Protein AF-A0A2N2ZXA2-F1 (afdb_monomer_lite)

Secondary structure (DSSP, 8-state):
-HHHHHHHHHHHHHHHHHHHHHH-HHHHHHHS---EEEEETTEE-HHHHTTSS--HHHHHHHHHHTT--BGGGEEEEEE-TTS-EEEEEPPTTTPPPB-B-STTTTTT-BSSB-S-EEEEETTT--EEEE-SBS----TTT----EEEPB-PPPP-

pLDDT: mean 89.57, std 10.7, range [56.97, 98.44]

Structure (mmCIF, N/CA/C/O backbone):
data_AF-A0A2N2ZXA2-F1
#
_entry.id   AF-A0A2N2ZXA2-F1
#
loop_
_atom_site.group_PDB
_atom_site.id
_atom_site.type_symbol
_atom_site.label_atom_id
_atom_site.label_alt_id
_atom_site.label_comp_id
_atom_site.label_asym_id
_atom_site.label_entity_id
_atom_site.label_seq_id
_atom_site.pdbx_PDB_ins_code
_atom_site.Cartn_x
_atom_site.Cartn_y
_atom_site.Cartn_z
_atom_site.occupancy
_atom_site.B_iso_or_equiv
_atom_site.auth_seq_id
_atom_site.auth_comp_id
_atom_site.auth_asym_id
_atom_site.auth_atom_id
_atom_site.pdbx_PDB_model_num
ATOM 1 N N . MET A 1 1 ? 28.702 17.466 -46.383 1.00 72.44 1 MET A N 1
ATOM 2 C CA . MET A 1 1 ? 29.743 17.110 -45.390 1.00 72.44 1 MET A CA 1
ATOM 3 C C . MET A 1 1 ? 29.195 16.942 -43.969 1.00 72.44 1 MET A C 1
ATOM 5 O O . MET A 1 1 ? 29.383 15.860 -43.431 1.00 72.44 1 MET A O 1
ATOM 9 N N . PRO A 1 2 ? 28.481 17.915 -43.362 1.00 82.56 2 PRO A N 1
ATOM 10 C CA . PRO A 1 2 ? 28.087 17.834 -41.945 1.00 82.56 2 PRO A CA 1
ATOM 11 C C . PRO A 1 2 ? 27.146 16.664 -41.624 1.00 82.56 2 PRO A C 1
ATOM 13 O O . PRO A 1 2 ? 27.342 15.967 -40.638 1.00 82.56 2 PRO A O 1
ATOM 16 N N . ALA A 1 3 ? 26.180 16.384 -42.507 1.00 87.69 3 ALA A N 1
ATOM 17 C CA . ALA A 1 3 ? 25.227 15.287 -42.330 1.00 87.69 3 ALA A CA 1
ATOM 18 C C . ALA A 1 3 ? 25.895 13.900 -42.279 1.00 87.69 3 ALA A C 1
ATOM 20 O O . ALA A 1 3 ? 25.473 13.042 -41.514 1.00 87.69 3 ALA A O 1
ATOM 21 N N . LEU A 1 4 ? 26.971 13.694 -43.047 1.00 92.19 4 LEU A N 1
ATOM 22 C CA . LEU A 1 4 ? 27.713 12.431 -43.047 1.00 92.19 4 LEU A CA 1
ATOM 23 C C . LEU A 1 4 ? 28.488 12.242 -41.740 1.00 92.19 4 LEU A C 1
ATOM 25 O O . LEU A 1 4 ? 28.554 11.130 -41.230 1.00 92.19 4 LEU A O 1
ATOM 29 N N . ILE A 1 5 ? 29.039 13.319 -41.175 1.00 93.44 5 ILE A N 1
ATOM 30 C CA . ILE A 1 5 ? 29.742 13.277 -39.885 1.00 93.44 5 ILE A CA 1
ATOM 31 C C . ILE A 1 5 ? 28.755 12.917 -38.773 1.00 93.44 5 ILE A C 1
ATOM 33 O O . ILE A 1 5 ? 29.001 11.982 -38.018 1.00 93.44 5 ILE A O 1
ATOM 37 N N . VAL A 1 6 ? 27.605 13.597 -38.724 1.00 93.94 6 VAL A N 1
ATOM 38 C CA . VAL A 1 6 ? 26.543 13.316 -37.745 1.00 93.94 6 VAL A CA 1
ATOM 39 C C . VAL A 1 6 ? 26.049 11.873 -37.872 1.00 93.94 6 VAL A C 1
ATOM 41 O O . VAL A 1 6 ? 25.948 11.176 -36.867 1.00 93.94 6 VAL A O 1
ATOM 44 N N . PHE A 1 7 ? 25.817 11.394 -39.098 1.00 95.19 7 PHE A N 1
ATOM 45 C CA . PHE A 1 7 ? 25.380 10.020 -39.340 1.00 95.19 7 PHE A CA 1
ATOM 46 C C . PHE A 1 7 ? 26.390 8.987 -38.824 1.00 95.19 7 PHE A C 1
ATOM 48 O O . PHE A 1 7 ? 26.005 8.060 -38.119 1.00 95.19 7 PHE A O 1
ATOM 55 N N . ASN A 1 8 ? 27.682 9.166 -39.118 1.00 94.69 8 ASN A N 1
ATOM 56 C CA . ASN A 1 8 ? 28.725 8.252 -38.648 1.00 94.69 8 ASN A CA 1
ATOM 57 C C . ASN A 1 8 ? 28.886 8.290 -37.123 1.00 94.69 8 ASN A C 1
ATOM 59 O O . ASN A 1 8 ? 29.100 7.244 -36.516 1.00 94.69 8 ASN A O 1
ATOM 63 N N . ILE A 1 9 ? 28.744 9.463 -36.496 1.00 95.25 9 ILE A N 1
ATOM 64 C CA . ILE A 1 9 ? 28.777 9.584 -35.034 1.00 95.25 9 ILE A CA 1
ATOM 65 C C . ILE A 1 9 ? 27.602 8.825 -34.419 1.00 95.25 9 ILE A C 1
ATOM 67 O O . ILE A 1 9 ? 27.825 8.009 -33.532 1.00 95.25 9 ILE A O 1
ATOM 71 N N . ILE A 1 10 ? 26.375 9.041 -34.903 1.00 95.75 10 ILE A N 1
ATOM 72 C CA . ILE A 1 10 ? 25.183 8.358 -34.377 1.00 95.75 10 ILE A CA 1
ATOM 73 C C . ILE A 1 10 ? 25.285 6.845 -34.601 1.00 95.75 10 ILE A C 1
ATOM 75 O O . ILE A 1 10 ? 25.072 6.079 -33.664 1.00 95.75 10 ILE A O 1
ATOM 79 N N . ALA A 1 11 ? 25.660 6.405 -35.806 1.00 94.31 11 ALA A N 1
ATOM 80 C CA . ALA A 1 11 ? 25.814 4.987 -36.126 1.00 94.31 11 ALA A CA 1
ATOM 81 C C . ALA A 1 11 ? 26.921 4.325 -35.289 1.00 94.31 11 ALA A C 1
ATOM 83 O O . ALA A 1 11 ? 26.745 3.208 -34.797 1.00 94.31 11 ALA A O 1
ATOM 84 N N . GLY A 1 12 ? 28.040 5.025 -35.082 1.00 95.56 12 GLY A N 1
ATOM 85 C CA . GLY A 1 12 ? 29.130 4.579 -34.220 1.00 95.56 12 GLY A CA 1
ATOM 86 C C . GLY A 1 12 ? 28.706 4.475 -32.757 1.00 95.56 12 GLY A C 1
ATOM 87 O O . GLY A 1 12 ? 28.968 3.455 -32.123 1.00 95.56 12 GLY A O 1
ATOM 88 N N . LEU A 1 13 ? 27.994 5.482 -32.237 1.00 92.31 13 LEU A N 1
ATOM 89 C CA . LEU A 1 13 ? 27.471 5.474 -30.868 1.00 92.31 13 LEU A CA 1
ATOM 90 C C . LEU A 1 13 ? 26.473 4.331 -30.665 1.00 92.31 13 LEU A C 1
ATOM 92 O O . LEU A 1 13 ? 26.571 3.603 -29.684 1.00 92.31 13 LEU A O 1
ATOM 96 N N . PHE A 1 14 ? 25.549 4.145 -31.609 1.00 91.50 14 PHE A N 1
ATOM 97 C CA . PHE A 1 14 ? 24.556 3.077 -31.558 1.00 91.50 14 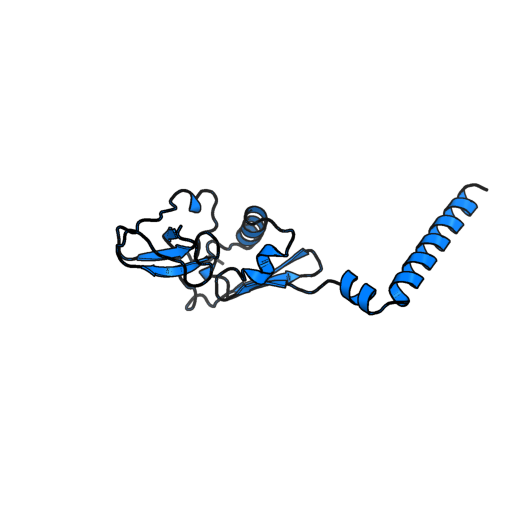PHE A CA 1
ATOM 98 C C . PHE A 1 14 ? 25.228 1.701 -31.562 1.00 91.50 14 PHE A C 1
ATOM 100 O O . PHE A 1 14 ? 24.972 0.894 -30.676 1.00 91.50 14 PHE A O 1
ATOM 107 N N . THR A 1 15 ? 26.170 1.471 -32.482 1.00 90.25 15 THR A N 1
ATOM 108 C CA . THR A 1 15 ? 26.923 0.208 -32.562 1.00 90.25 15 THR A CA 1
ATOM 109 C C . THR A 1 15 ? 27.726 -0.052 -31.287 1.00 90.25 15 THR A C 1
ATOM 111 O O . THR A 1 15 ? 27.765 -1.183 -30.803 1.00 90.25 15 THR A O 1
ATOM 114 N N . LEU A 1 16 ? 28.337 0.988 -30.711 1.00 88.75 16 LEU A N 1
ATOM 115 C CA . LEU A 1 16 ? 29.074 0.893 -29.453 1.00 88.75 16 LEU A CA 1
ATOM 116 C C . LEU A 1 16 ? 28.150 0.526 -28.284 1.00 88.75 16 LEU A C 1
ATOM 118 O O . LEU A 1 16 ? 28.481 -0.374 -27.516 1.00 88.75 16 LEU A O 1
ATOM 122 N N . ILE A 1 17 ? 26.988 1.175 -28.173 1.00 85.75 17 ILE A N 1
ATOM 123 C CA . ILE A 1 17 ? 25.985 0.878 -27.142 1.00 85.75 17 ILE A CA 1
ATOM 124 C C . ILE A 1 17 ? 25.487 -0.565 -27.292 1.00 85.75 17 ILE A C 1
ATOM 126 O O . ILE A 1 17 ? 25.520 -1.320 -26.322 1.00 85.75 17 ILE A O 1
ATOM 130 N N . THR A 1 18 ? 25.108 -0.989 -28.502 1.00 82.00 18 THR A N 1
ATOM 131 C CA . THR A 1 18 ? 24.652 -2.363 -28.769 1.00 82.00 18 THR A CA 1
ATOM 132 C C . THR A 1 18 ? 25.733 -3.398 -28.455 1.00 82.00 18 THR A C 1
ATOM 134 O O . THR A 1 18 ? 25.435 -4.441 -27.877 1.00 82.00 18 THR A O 1
ATOM 137 N N . TYR A 1 19 ? 26.995 -3.112 -28.785 1.00 84.94 19 TYR A N 1
ATOM 138 C CA . TYR A 1 19 ? 28.115 -3.992 -28.457 1.00 84.94 19 TYR A CA 1
ATOM 139 C C . TYR A 1 19 ? 28.345 -4.101 -26.944 1.00 84.94 19 TYR A C 1
ATOM 141 O O . TYR A 1 19 ? 28.582 -5.199 -26.447 1.00 84.94 19 TYR A O 1
ATOM 149 N N . ILE A 1 20 ? 28.254 -2.991 -26.203 1.00 79.81 20 ILE A N 1
ATOM 150 C CA . ILE A 1 20 ? 28.390 -2.992 -24.738 1.00 79.81 20 ILE A CA 1
ATOM 151 C C . ILE A 1 20 ? 27.253 -3.795 -24.094 1.00 79.81 20 ILE A C 1
ATOM 153 O O . ILE A 1 20 ? 27.534 -4.641 -23.246 1.00 79.81 20 ILE A O 1
ATOM 157 N N . ILE A 1 21 ? 26.006 -3.593 -24.537 1.00 75.44 21 ILE A N 1
ATOM 158 C CA . ILE A 1 21 ? 24.837 -4.339 -24.043 1.00 75.44 21 ILE A CA 1
ATOM 159 C C . ILE A 1 21 ? 24.998 -5.841 -24.320 1.00 75.44 21 ILE A C 1
ATOM 161 O O . ILE A 1 21 ? 24.842 -6.653 -23.415 1.00 75.44 21 ILE A O 1
ATOM 165 N N . GLY A 1 22 ? 25.390 -6.222 -25.541 1.00 70.38 22 GLY A N 1
ATOM 166 C CA . GLY A 1 22 ? 25.543 -7.630 -25.927 1.00 70.38 22 GLY A CA 1
ATOM 167 C C . GLY A 1 22 ? 26.767 -8.341 -25.334 1.00 70.38 22 GLY A C 1
ATOM 168 O O . GLY A 1 22 ? 26.843 -9.571 -25.380 1.00 70.38 22 GLY A O 1
ATOM 169 N N . LYS A 1 23 ? 27.743 -7.602 -24.791 1.00 76.06 23 LYS A N 1
ATOM 170 C CA . LYS A 1 23 ? 28.971 -8.173 -24.218 1.00 76.06 23 LYS A CA 1
ATOM 171 C C . LYS A 1 23 ? 28.763 -8.729 -22.809 1.00 76.06 23 LYS A C 1
ATOM 173 O O . LYS A 1 23 ? 29.475 -9.659 -22.429 1.00 76.06 23 LYS A O 1
ATOM 178 N N . ASP A 1 24 ? 27.814 -8.190 -22.046 1.00 68.94 24 ASP A N 1
ATOM 179 C CA . ASP A 1 24 ? 27.573 -8.611 -20.667 1.00 68.94 24 ASP A CA 1
ATOM 180 C C . ASP A 1 24 ? 26.089 -8.905 -20.415 1.00 68.94 24 ASP A C 1
ATOM 182 O O . ASP A 1 24 ? 25.274 -8.011 -20.198 1.00 68.94 24 ASP A O 1
ATOM 186 N N . LYS A 1 25 ? 25.748 -10.198 -20.368 1.00 62.84 25 LYS A N 1
ATOM 187 C CA . LYS A 1 25 ? 24.393 -10.676 -20.048 1.00 62.84 25 LYS A CA 1
ATOM 188 C C . LYS A 1 25 ? 23.923 -10.264 -18.648 1.00 62.84 25 LYS A C 1
ATOM 190 O O . LYS A 1 25 ? 22.724 -10.292 -18.378 1.00 62.84 25 LYS A O 1
ATOM 195 N N . ASN A 1 26 ? 24.832 -9.917 -17.733 1.00 60.81 26 ASN A N 1
ATOM 196 C CA . ASN A 1 26 ? 24.445 -9.362 -16.436 1.00 60.81 26 ASN A CA 1
ATOM 197 C C . ASN A 1 26 ? 24.079 -7.879 -16.548 1.00 60.81 26 ASN A C 1
ATOM 199 O O . ASN A 1 26 ? 23.199 -7.435 -15.817 1.00 60.81 26 ASN A O 1
ATOM 203 N N . PHE A 1 27 ? 24.699 -7.136 -17.470 1.00 60.28 27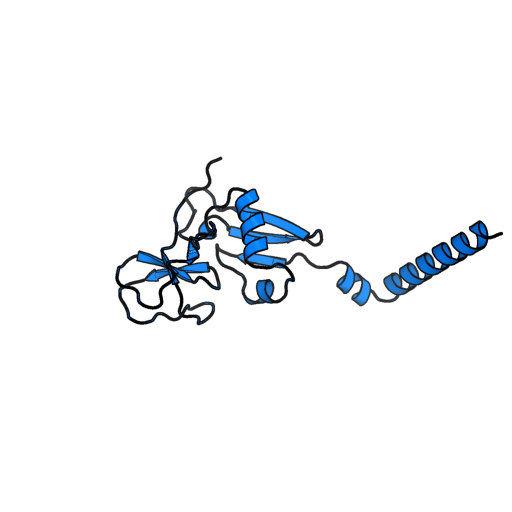 PHE A N 1
ATOM 204 C CA . PHE A 1 27 ? 24.327 -5.752 -17.766 1.00 60.28 27 PHE A CA 1
ATOM 205 C C . PHE A 1 27 ? 22.986 -5.691 -18.504 1.00 60.28 27 PHE A C 1
ATOM 207 O O . PHE A 1 27 ? 22.129 -4.900 -18.130 1.00 60.28 27 PHE A O 1
ATOM 214 N N . GLU A 1 28 ? 22.754 -6.597 -19.455 1.00 58.69 28 GLU A N 1
ATOM 215 C CA . GLU A 1 28 ? 21.450 -6.800 -20.105 1.00 58.69 28 GLU A CA 1
ATOM 216 C C . GLU A 1 28 ? 20.344 -7.062 -19.067 1.00 58.69 28 GLU A C 1
ATOM 218 O O . GLU A 1 28 ? 19.363 -6.329 -19.011 1.00 58.69 28 GLU A O 1
AT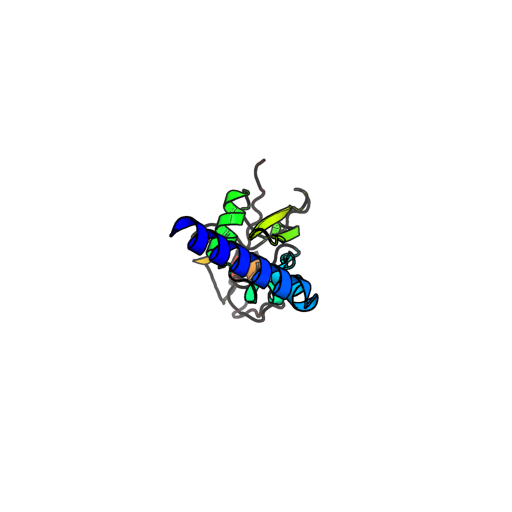OM 223 N N . ARG A 1 29 ? 20.556 -8.001 -18.134 1.00 59.19 29 ARG A N 1
ATOM 224 C CA . ARG A 1 29 ? 19.601 -8.298 -17.046 1.00 59.19 29 ARG A CA 1
ATOM 225 C C . ARG A 1 29 ? 19.431 -7.182 -16.015 1.00 59.19 29 ARG A C 1
ATOM 227 O O . ARG A 1 29 ? 18.396 -7.125 -15.358 1.00 59.19 29 ARG A O 1
ATOM 234 N N . LEU A 1 30 ? 20.454 -6.353 -15.810 1.00 59.97 30 LEU A N 1
ATOM 235 C CA . LEU A 1 30 ? 20.371 -5.169 -14.955 1.00 59.97 30 LEU A CA 1
ATOM 236 C C . LEU A 1 30 ? 19.562 -4.060 -15.647 1.00 59.97 30 LEU A C 1
ATOM 238 O O . LEU A 1 30 ? 18.809 -3.360 -14.978 1.00 59.97 30 LEU A O 1
ATOM 242 N N . MET A 1 31 ? 19.697 -3.924 -16.971 1.00 56.97 31 MET A N 1
ATOM 243 C CA . MET A 1 31 ? 18.992 -2.927 -17.782 1.00 56.97 31 MET A CA 1
ATOM 244 C C . MET A 1 31 ? 17.550 -3.313 -18.120 1.00 56.97 31 MET A C 1
ATOM 246 O O . MET A 1 31 ? 16.711 -2.425 -18.233 1.00 56.97 31 MET A O 1
ATOM 250 N N . GLU A 1 32 ? 17.247 -4.603 -18.275 1.00 63.28 32 GLU A N 1
ATOM 251 C CA . GLU A 1 32 ? 15.891 -5.082 -18.575 1.00 63.28 32 GLU A CA 1
ATOM 252 C C . GLU A 1 32 ? 14.907 -4.840 -17.424 1.00 63.28 32 GLU A C 1
ATOM 254 O O . GLU A 1 32 ? 13.704 -4.857 -17.650 1.00 63.28 32 GLU A O 1
ATOM 259 N N . GLY A 1 33 ? 15.390 -4.578 -16.205 1.00 64.12 33 GLY A N 1
ATOM 260 C CA . GLY A 1 33 ? 14.536 -4.448 -15.028 1.00 64.12 33 GLY A CA 1
ATOM 261 C C . GLY A 1 33 ? 13.825 -5.762 -14.684 1.00 64.12 33 GLY A C 1
ATOM 262 O O . GLY A 1 33 ? 13.864 -6.755 -15.411 1.00 64.12 33 GLY A O 1
ATOM 263 N N . LYS A 1 34 ? 13.178 -5.811 -13.523 1.00 78.56 34 LYS A N 1
ATOM 264 C CA . LYS A 1 34 ? 12.288 -6.919 -13.157 1.00 78.56 34 LYS A CA 1
ATOM 265 C C . LYS A 1 34 ? 11.006 -6.335 -12.592 1.00 78.56 34 LYS A C 1
ATOM 267 O O . LYS A 1 34 ? 11.091 -5.307 -11.931 1.00 78.56 34 LYS A O 1
ATOM 272 N N . PRO A 1 35 ? 9.848 -6.972 -12.818 1.00 84.62 35 PRO A N 1
ATOM 273 C CA . PRO A 1 35 ? 8.630 -6.560 -12.147 1.00 84.62 35 PRO A CA 1
ATOM 274 C C . PRO A 1 35 ? 8.800 -6.693 -10.632 1.00 84.62 35 PRO A C 1
ATOM 276 O O . PRO A 1 35 ? 9.324 -7.703 -10.144 1.00 84.62 35 PRO A O 1
ATOM 279 N N . VAL A 1 36 ? 8.354 -5.681 -9.895 1.00 87.25 36 VAL A N 1
ATOM 280 C CA . VAL A 1 36 ? 8.521 -5.595 -8.441 1.00 87.25 36 VAL A CA 1
ATOM 281 C C . VAL A 1 36 ? 7.161 -5.554 -7.768 1.00 87.25 36 VAL A C 1
ATOM 283 O O . VAL A 1 36 ? 6.295 -4.751 -8.106 1.00 87.25 36 VAL A O 1
ATOM 286 N N . ARG A 1 37 ? 6.951 -6.444 -6.797 1.00 90.62 37 ARG A N 1
ATOM 287 C CA . ARG A 1 37 ? 5.686 -6.541 -6.069 1.00 90.62 37 ARG A CA 1
ATOM 288 C C . ARG A 1 37 ? 5.663 -5.531 -4.927 1.00 90.62 37 ARG A C 1
ATOM 290 O O . ARG A 1 37 ? 6.283 -5.752 -3.895 1.00 90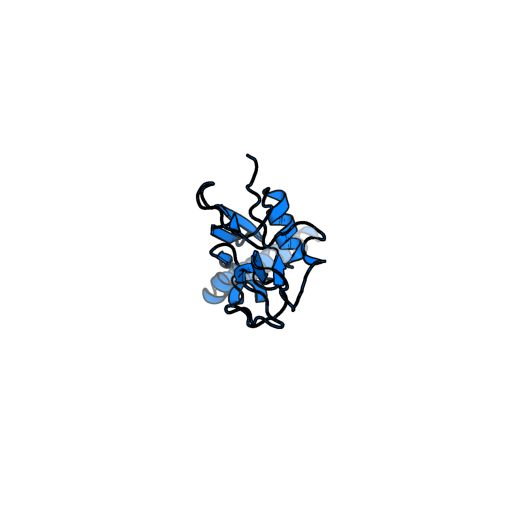.62 37 ARG A O 1
ATOM 297 N N . LEU A 1 38 ? 4.894 -4.459 -5.081 1.00 92.25 38 LEU A N 1
ATOM 298 C CA . LEU A 1 38 ? 4.774 -3.410 -4.067 1.00 92.25 38 LEU A CA 1
ATOM 299 C C . LEU A 1 38 ? 3.732 -3.713 -2.997 1.00 92.25 38 LEU A C 1
ATOM 301 O O . LEU A 1 38 ? 3.936 -3.371 -1.834 1.00 92.25 38 LEU A O 1
ATOM 305 N N . VAL A 1 39 ? 2.630 -4.369 -3.362 1.00 94.88 39 VAL A N 1
ATOM 306 C CA . VAL A 1 39 ? 1.575 -4.763 -2.417 1.00 94.88 39 VAL A CA 1
ATOM 307 C C . VAL A 1 39 ? 1.397 -6.266 -2.470 1.00 94.88 39 VAL A C 1
ATOM 309 O O . VAL A 1 39 ? 1.350 -6.864 -3.544 1.00 94.88 39 VAL A O 1
ATOM 312 N N . LYS A 1 40 ? 1.279 -6.872 -1.290 1.00 95.12 40 LYS A N 1
ATOM 313 C CA . LYS A 1 40 ? 0.951 -8.282 -1.117 1.00 95.12 40 LYS A CA 1
ATOM 314 C C . LYS A 1 40 ? 0.020 -8.453 0.073 1.00 95.12 40 LYS A C 1
ATOM 316 O O . LYS A 1 40 ? 0.350 -8.064 1.198 1.00 95.12 40 LYS A O 1
ATOM 321 N N . ASN A 1 41 ? -1.114 -9.100 -0.164 1.00 95.44 41 ASN A N 1
ATOM 322 C CA . ASN A 1 41 ? -2.159 -9.330 0.826 1.00 95.44 41 ASN A CA 1
ATOM 323 C C . ASN A 1 41 ? -2.662 -8.029 1.478 1.00 95.44 41 ASN A C 1
ATOM 325 O O . ASN A 1 41 ? -2.793 -7.960 2.700 1.00 95.44 41 ASN A O 1
ATOM 329 N N . GLY A 1 42 ? -2.899 -6.998 0.666 1.00 95.12 42 GLY A N 1
ATOM 330 C CA . GLY A 1 42 ? -3.422 -5.703 1.104 1.00 95.12 42 GLY A CA 1
ATOM 331 C C . GLY A 1 42 ? -2.492 -4.871 1.988 1.00 95.12 42 GLY A C 1
ATOM 332 O O . GLY A 1 42 ? -2.946 -3.974 2.692 1.00 95.12 42 GLY A O 1
ATOM 333 N N . ALA A 1 43 ? -1.194 -5.169 1.970 1.00 95.56 43 ALA A N 1
ATOM 334 C CA . ALA A 1 43 ? -0.166 -4.439 2.698 1.00 95.56 43 ALA A CA 1
ATOM 335 C C . ALA A 1 43 ? 1.092 -4.298 1.832 1.00 95.56 43 ALA A C 1
ATOM 337 O O . ALA A 1 43 ? 1.367 -5.152 0.986 1.00 95.56 43 ALA A O 1
ATOM 338 N N . PHE A 1 44 ? 1.875 -3.252 2.070 1.00 94.12 44 PHE A N 1
ATOM 339 C CA . PHE A 1 44 ? 3.129 -3.025 1.366 1.00 94.12 44 PHE A CA 1
ATOM 340 C C . PHE A 1 44 ? 4.142 -4.151 1.618 1.00 94.12 44 PHE A C 1
ATOM 342 O O . PHE A 1 44 ? 4.290 -4.649 2.743 1.00 94.12 44 PHE A O 1
ATOM 349 N N . SER A 1 45 ? 4.861 -4.534 0.564 1.00 88.88 45 SER A N 1
ATOM 350 C CA . SER A 1 45 ? 6.074 -5.345 0.650 1.00 88.88 45 SER A CA 1
ATOM 351 C C . SER A 1 45 ? 7.233 -4.414 0.999 1.00 88.88 45 SER A C 1
ATOM 353 O O . SER A 1 45 ? 7.801 -3.763 0.131 1.00 88.88 45 SER A O 1
ATOM 355 N N . ILE A 1 46 ? 7.538 -4.284 2.294 1.00 78.69 46 ILE A N 1
ATOM 356 C CA . ILE A 1 46 ? 8.466 -3.266 2.831 1.00 78.69 46 ILE A CA 1
ATOM 357 C C . ILE A 1 46 ? 9.842 -3.325 2.149 1.00 78.69 46 ILE A C 1
ATOM 359 O O . ILE A 1 46 ? 10.422 -2.289 1.846 1.00 78.69 46 ILE A O 1
ATOM 363 N N . GLU A 1 47 ? 10.347 -4.534 1.899 1.00 74.62 47 GLU A N 1
ATOM 364 C CA . GLU A 1 47 ? 11.665 -4.765 1.295 1.00 74.62 47 GLU A CA 1
ATOM 365 C C . GLU A 1 47 ? 11.751 -4.307 -0.162 1.00 74.62 47 GLU A C 1
ATOM 367 O O . GLU A 1 47 ? 12.838 -3.971 -0.634 1.00 74.62 47 GLU A O 1
ATOM 372 N N . ASP A 1 48 ? 10.622 -4.329 -0.863 1.00 72.38 48 ASP A N 1
ATOM 373 C CA . ASP A 1 48 ? 10.520 -4.003 -2.280 1.00 72.38 48 ASP A CA 1
ATOM 374 C C . ASP A 1 48 ? 10.161 -2.524 -2.454 1.00 72.38 48 ASP A C 1
ATOM 376 O O . ASP A 1 48 ? 10.805 -1.813 -3.217 1.00 72.38 48 ASP A O 1
ATOM 380 N N . PHE A 1 49 ? 9.224 -2.019 -1.647 1.00 73.12 49 PHE A N 1
ATOM 381 C CA . PHE A 1 49 ? 8.769 -0.630 -1.703 1.00 73.12 49 PHE A CA 1
ATOM 382 C C . PHE A 1 49 ? 9.887 0.375 -1.409 1.00 73.12 49 PHE A C 1
ATOM 384 O O . PHE A 1 49 ? 9.965 1.409 -2.058 1.00 73.12 49 PHE A O 1
ATOM 391 N N . SER A 1 50 ? 10.805 0.069 -0.484 1.00 67.06 50 SER A N 1
ATOM 392 C CA . SER A 1 50 ? 11.927 0.971 -0.182 1.00 67.06 50 SER A CA 1
ATOM 393 C C . SER A 1 50 ? 12.999 1.038 -1.277 1.00 67.06 50 SER A C 1
ATOM 395 O O . SER A 1 50 ? 13.880 1.892 -1.202 1.00 67.06 50 SER A O 1
ATOM 397 N N . LYS A 1 51 ? 13.003 0.084 -2.216 1.00 62.50 51 LYS A N 1
ATOM 398 C CA . LYS A 1 51 ? 14.004 -0.002 -3.292 1.00 62.50 51 LYS A CA 1
ATOM 399 C C . LYS A 1 51 ? 13.543 0.688 -4.570 1.00 62.50 51 LYS A C 1
ATOM 401 O O . LYS A 1 51 ? 14.387 1.027 -5.395 1.00 62.50 51 LYS A O 1
ATOM 406 N N . GLU A 1 52 ? 12.240 0.896 -4.714 1.00 69.19 52 GLU A N 1
ATOM 407 C CA . GLU A 1 52 ? 11.665 1.559 -5.873 1.00 69.19 52 GLU A CA 1
ATOM 408 C C . GLU A 1 52 ? 11.736 3.082 -5.750 1.00 69.19 52 GLU A C 1
ATOM 410 O O . GLU A 1 52 ? 11.714 3.653 -4.661 1.00 69.19 52 GLU A O 1
ATOM 415 N N . ALA A 1 53 ? 11.818 3.752 -6.900 1.00 63.47 53 ALA A N 1
ATOM 416 C CA . ALA A 1 53 ? 11.881 5.210 -6.975 1.00 63.47 53 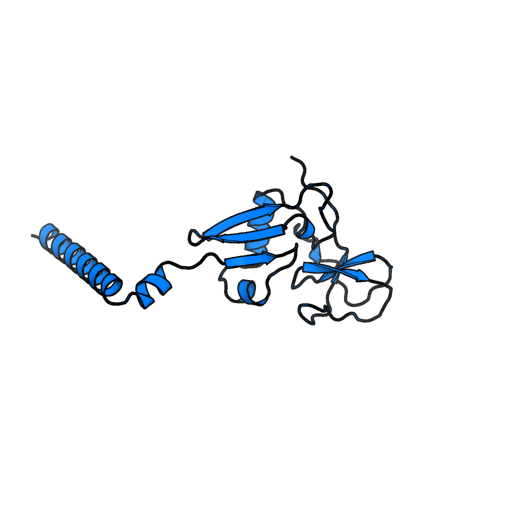ALA A CA 1
ATOM 417 C C . ALA A 1 53 ? 10.507 5.894 -6.824 1.00 63.47 53 ALA A C 1
ATOM 419 O O . ALA A 1 53 ? 10.450 7.122 -6.787 1.00 63.47 53 ALA A O 1
ATOM 420 N N . ILE A 1 54 ? 9.414 5.122 -6.759 1.00 77.12 54 ILE A N 1
ATOM 421 C CA . ILE A 1 54 ? 8.049 5.645 -6.655 1.00 77.12 54 ILE A CA 1
ATOM 422 C C . ILE A 1 54 ? 7.733 6.069 -5.217 1.00 77.12 54 ILE A C 1
ATOM 424 O O . ILE A 1 54 ? 7.916 5.309 -4.265 1.00 77.12 54 ILE A O 1
ATOM 428 N N . GLY A 1 55 ? 7.248 7.299 -5.053 1.00 84.31 55 GLY A N 1
ATOM 429 C CA . GLY A 1 55 ? 6.801 7.795 -3.751 1.00 84.31 55 GLY A CA 1
ATOM 430 C C . GLY A 1 55 ? 5.471 7.168 -3.317 1.00 84.31 55 GLY A C 1
ATOM 431 O O . GLY A 1 55 ? 4.662 6.766 -4.148 1.00 84.31 55 GLY A O 1
ATOM 432 N N . GLU A 1 56 ? 5.198 7.136 -2.010 1.00 86.75 56 GLU A N 1
ATOM 433 C CA . GLU A 1 56 ? 3.912 6.662 -1.466 1.00 86.75 56 GLU A CA 1
ATOM 434 C C . GLU A 1 56 ? 2.714 7.437 -2.033 1.00 86.75 56 GLU A C 1
ATOM 436 O O . GLU A 1 56 ? 1.734 6.829 -2.463 1.00 86.75 56 GLU A O 1
ATOM 441 N N . ASP A 1 57 ? 2.816 8.764 -2.119 1.00 88.50 57 ASP A N 1
ATOM 442 C CA . ASP A 1 57 ? 1.748 9.616 -2.653 1.00 88.50 57 ASP A CA 1
ATOM 443 C C . ASP A 1 57 ? 1.465 9.359 -4.138 1.00 88.50 57 ASP A C 1
ATOM 445 O O . ASP A 1 57 ? 0.304 9.372 -4.561 1.00 88.50 57 ASP A O 1
ATOM 449 N N . GLU A 1 58 ? 2.520 9.109 -4.919 1.00 90.81 58 GLU A N 1
ATOM 450 C CA . GLU A 1 58 ? 2.442 8.772 -6.342 1.00 90.81 58 GLU A CA 1
ATOM 451 C C . GLU A 1 58 ? 1.823 7.386 -6.525 1.00 90.81 58 GLU A C 1
ATOM 453 O O . GLU A 1 58 ? 0.858 7.227 -7.271 1.00 90.81 58 GLU A O 1
ATOM 458 N N . PHE A 1 59 ? 2.279 6.403 -5.747 1.00 92.12 59 PHE A N 1
ATOM 459 C CA . PHE A 1 59 ? 1.695 5.068 -5.747 1.00 92.12 59 PHE A CA 1
ATOM 460 C C . PHE A 1 59 ? 0.208 5.098 -5.364 1.00 92.12 59 PHE A C 1
ATOM 462 O O . PHE A 1 59 ? -0.625 4.500 -6.046 1.00 92.12 59 PHE A O 1
ATOM 469 N N . PHE A 1 60 ? -0.171 5.837 -4.318 1.00 94.56 60 PHE A N 1
ATOM 470 C CA . PHE A 1 60 ? -1.579 6.006 -3.962 1.00 94.56 60 PHE A CA 1
ATOM 471 C C . PHE A 1 60 ? -2.375 6.752 -5.033 1.00 94.56 60 PHE A C 1
ATOM 473 O O . PHE A 1 60 ? -3.556 6.453 -5.208 1.00 94.56 60 PHE A O 1
ATOM 480 N N . ALA A 1 61 ? -1.776 7.700 -5.755 1.00 94.50 61 ALA A N 1
ATOM 481 C CA . ALA A 1 61 ? -2.440 8.354 -6.879 1.00 94.50 61 ALA A CA 1
ATOM 482 C C . ALA A 1 61 ? -2.784 7.350 -7.980 1.00 94.50 61 ALA A C 1
ATOM 484 O O . ALA A 1 61 ? -3.945 7.299 -8.391 1.00 94.50 61 ALA A O 1
ATOM 485 N N . GLU A 1 62 ? -1.836 6.499 -8.364 1.00 94.06 62 GLU A N 1
ATOM 486 C CA . GLU A 1 62 ? -2.068 5.439 -9.347 1.00 94.06 62 GLU A CA 1
ATOM 487 C C . GLU A 1 62 ? -3.161 4.465 -8.891 1.00 94.06 62 GLU A C 1
ATOM 489 O O . GLU A 1 62 ? -4.097 4.174 -9.638 1.00 94.06 62 GLU A O 1
ATOM 494 N N . LEU A 1 63 ? -3.133 4.028 -7.628 1.00 94.88 63 LEU A N 1
ATOM 495 C CA . LEU A 1 63 ? -4.191 3.177 -7.076 1.00 94.88 63 LEU A CA 1
ATOM 496 C C . LEU A 1 63 ? -5.574 3.851 -7.137 1.00 94.88 63 LEU A C 1
ATOM 498 O O . LEU A 1 63 ? -6.559 3.220 -7.533 1.00 94.88 63 LEU A O 1
ATOM 502 N N . ARG A 1 64 ? -5.663 5.139 -6.781 1.00 94.88 64 ARG A N 1
ATOM 503 C CA . ARG A 1 64 ? -6.918 5.907 -6.854 1.00 94.88 64 ARG A CA 1
ATOM 504 C C . ARG A 1 64 ? -7.421 6.042 -8.291 1.00 94.88 64 ARG A C 1
ATOM 506 O O . ARG A 1 64 ? -8.625 5.916 -8.509 1.00 94.88 64 ARG A O 1
ATOM 513 N N . MET A 1 65 ? -6.529 6.236 -9.264 1.00 94.19 65 MET A N 1
ATOM 514 C CA . MET A 1 65 ? -6.883 6.260 -10.692 1.00 94.19 65 MET A CA 1
ATOM 515 C C . MET A 1 65 ? -7.484 4.928 -11.164 1.00 94.19 65 MET A C 1
ATOM 517 O O . MET A 1 65 ? -8.322 4.919 -12.063 1.00 94.19 65 MET A O 1
ATOM 521 N N . GLN A 1 66 ? -7.128 3.817 -10.514 1.00 93.44 66 GLN A N 1
ATOM 522 C CA . GLN A 1 66 ? -7.705 2.488 -10.750 1.00 93.44 66 GLN A CA 1
ATOM 523 C C . GLN A 1 66 ? -8.968 2.199 -9.907 1.00 93.44 66 GLN A C 1
ATOM 525 O O . GLN A 1 66 ? -9.482 1.077 -9.897 1.00 93.44 66 GLN A O 1
ATOM 530 N N . GLY A 1 67 ? -9.489 3.199 -9.186 1.00 93.75 67 GLY A N 1
ATOM 531 C CA . GLY A 1 67 ? -10.695 3.080 -8.363 1.00 93.75 67 GLY A CA 1
ATOM 532 C C . GLY A 1 67 ? -10.483 2.373 -7.020 1.00 93.75 67 GLY A C 1
ATOM 533 O O . GLY A 1 67 ? -11.455 1.943 -6.392 1.00 93.75 67 GLY A O 1
ATOM 534 N N . VAL A 1 68 ? -9.234 2.227 -6.566 1.00 95.88 68 VAL A N 1
ATOM 535 C CA . VAL A 1 68 ? -8.923 1.705 -5.229 1.00 95.88 68 VAL A CA 1
ATOM 536 C C . VAL A 1 68 ? -9.223 2.779 -4.184 1.00 95.88 68 VAL A C 1
ATOM 538 O O . VAL A 1 68 ? -8.850 3.940 -4.328 1.00 95.88 68 VAL A O 1
ATOM 541 N N . LEU A 1 69 ? -9.869 2.375 -3.093 1.00 95.88 69 LEU A N 1
ATOM 542 C CA . LEU A 1 69 ? -10.185 3.231 -1.944 1.00 95.88 69 LEU A CA 1
ATOM 543 C C . LEU A 1 69 ? -9.328 2.893 -0.719 1.00 95.88 69 LEU A C 1
ATOM 545 O O . LEU A 1 69 ? -9.107 3.751 0.139 1.00 95.88 69 LEU A O 1
ATOM 549 N N . GLN A 1 70 ? -8.877 1.640 -0.617 1.00 97.38 70 GLN A N 1
ATOM 550 C CA . GLN A 1 70 ? -8.104 1.134 0.514 1.00 97.38 70 GLN A CA 1
ATOM 551 C C . GLN A 1 70 ? -7.331 -0.144 0.140 1.00 97.38 70 GLN A C 1
ATOM 553 O O . GLN A 1 70 ? -7.786 -0.920 -0.705 1.00 97.38 70 GLN A O 1
ATOM 558 N N . LEU A 1 71 ? -6.166 -0.375 0.758 1.00 97.31 71 LEU A N 1
ATOM 559 C CA . LEU A 1 71 ? -5.234 -1.437 0.336 1.00 97.31 71 LEU A CA 1
ATOM 560 C C . LEU A 1 71 ? -5.768 -2.870 0.495 1.00 97.31 71 LEU A C 1
ATOM 562 O O . LEU A 1 71 ? -5.396 -3.743 -0.278 1.00 97.31 71 LEU A O 1
ATOM 566 N N . GLY A 1 72 ? -6.679 -3.132 1.426 1.00 97.62 72 GLY A N 1
ATOM 567 C CA . GLY A 1 72 ? -7.348 -4.423 1.640 1.00 97.62 72 GLY A CA 1
ATOM 568 C C . GLY A 1 72 ? -8.265 -4.875 0.495 1.00 97.62 72 GLY A C 1
ATOM 569 O O . GLY A 1 72 ? -8.783 -5.991 0.539 1.00 97.62 72 GLY A O 1
ATOM 570 N N . GLN A 1 73 ? -8.446 -4.050 -0.543 1.00 97.38 73 GLN A N 1
ATOM 571 C CA . GLN A 1 73 ? -9.052 -4.442 -1.824 1.00 97.38 73 GLN A CA 1
ATOM 572 C C . GLN A 1 73 ? -8.059 -5.156 -2.755 1.00 97.38 73 GLN A C 1
ATOM 574 O O . GLN A 1 73 ? -8.475 -5.840 -3.691 1.00 97.38 73 GLN A O 1
ATOM 579 N N . ILE A 1 74 ? -6.758 -4.976 -2.522 1.00 97.12 74 ILE A N 1
ATOM 580 C CA . ILE A 1 74 ? -5.681 -5.429 -3.398 1.00 97.12 74 ILE A CA 1
ATOM 581 C C . ILE A 1 74 ? -5.093 -6.725 -2.849 1.00 97.12 74 ILE A C 1
ATOM 583 O O . ILE A 1 74 ? -4.595 -6.783 -1.721 1.00 97.12 74 ILE A O 1
ATOM 587 N N . GLU A 1 75 ? -5.103 -7.765 -3.673 1.00 96.62 75 GLU A N 1
ATOM 588 C CA . GLU A 1 75 ? -4.372 -8.994 -3.395 1.00 96.62 75 GLU A CA 1
ATOM 589 C C . GLU A 1 75 ? -2.885 -8.789 -3.691 1.00 96.62 75 GLU A C 1
ATOM 591 O O . GLU A 1 75 ? -2.050 -8.961 -2.797 1.00 96.62 75 GLU A O 1
ATOM 596 N N . GLU A 1 76 ? -2.566 -8.325 -4.903 1.00 96.12 76 GLU A N 1
ATOM 597 C CA . GLU A 1 76 ? -1.207 -7.993 -5.331 1.00 96.12 76 GLU A CA 1
ATOM 598 C C . GLU A 1 76 ? -1.183 -6.724 -6.189 1.00 96.12 76 GLU A C 1
ATOM 600 O O . GLU A 1 76 ? -2.060 -6.514 -7.026 1.00 96.12 76 GLU A O 1
ATOM 605 N N . ALA A 1 77 ? -0.157 -5.892 -6.008 1.00 95.25 77 ALA A N 1
ATOM 606 C CA . ALA A 1 77 ? 0.176 -4.824 -6.950 1.00 95.25 77 ALA A CA 1
ATOM 607 C C . ALA A 1 77 ? 1.642 -4.945 -7.354 1.00 95.25 77 ALA A C 1
ATOM 609 O O . ALA A 1 77 ? 2.511 -5.142 -6.496 1.00 95.25 77 ALA A O 1
ATOM 610 N N . ILE A 1 78 ? 1.902 -4.839 -8.653 1.00 93.12 78 ILE A N 1
ATOM 611 C CA . ILE A 1 78 ? 3.211 -5.062 -9.259 1.00 93.12 78 ILE A CA 1
ATOM 612 C C . ILE A 1 78 ? 3.545 -3.858 -10.131 1.00 93.12 78 ILE A C 1
ATOM 614 O O . ILE A 1 78 ? 2.761 -3.501 -11.006 1.00 93.12 78 ILE A O 1
ATOM 618 N N . VAL A 1 79 ? 4.703 -3.247 -9.895 1.00 90.06 79 VAL A N 1
ATOM 619 C CA . VAL A 1 79 ? 5.290 -2.279 -10.822 1.00 90.06 79 VAL A CA 1
ATOM 620 C C . VAL A 1 79 ? 5.993 -3.067 -11.911 1.00 90.06 79 VAL A C 1
ATOM 622 O O . VAL A 1 79 ? 6.924 -3.829 -11.641 1.00 90.06 79 VAL A O 1
ATOM 625 N N . GLU A 1 80 ? 5.509 -2.922 -13.136 1.00 89.56 80 GLU A N 1
ATOM 626 C CA . GLU A 1 80 ? 6.112 -3.524 -14.317 1.00 89.56 80 GLU A CA 1
ATOM 627 C C . GLU A 1 80 ? 7.349 -2.734 -14.749 1.00 89.56 80 GLU A C 1
ATOM 629 O O . GLU A 1 80 ? 7.493 -1.554 -14.442 1.00 89.56 80 GLU A O 1
ATOM 634 N N . ILE A 1 81 ? 8.198 -3.345 -15.575 1.00 83.44 81 ILE A N 1
ATOM 635 C CA . ILE A 1 81 ? 9.394 -2.697 -16.151 1.00 83.44 81 ILE A CA 1
ATOM 636 C C . ILE A 1 81 ? 9.043 -1.385 -16.878 1.00 83.44 81 ILE A C 1
ATOM 638 O O . ILE A 1 81 ? 9.825 -0.441 -16.904 1.00 83.44 81 ILE A O 1
ATOM 642 N N . SER A 1 82 ? 7.840 -1.313 -17.455 1.00 83.38 82 SER A N 1
ATOM 643 C CA . SER A 1 82 ? 7.323 -0.108 -18.116 1.00 83.38 82 SER A CA 1
ATOM 644 C C . SER A 1 82 ? 7.047 1.078 -17.178 1.00 83.38 82 SER A C 1
ATOM 646 O O . SER A 1 82 ? 6.765 2.166 -17.671 1.00 83.38 82 SER A O 1
ATOM 648 N N . GLY A 1 83 ? 7.068 0.872 -15.857 1.00 81.44 83 GLY A N 1
ATOM 649 C CA . GLY A 1 83 ? 6.618 1.830 -14.844 1.00 81.44 83 GLY A CA 1
ATOM 650 C C . GLY A 1 83 ? 5.114 1.769 -14.551 1.00 81.44 83 GLY A C 1
ATOM 651 O O . GLY A 1 83 ? 4.666 2.319 -13.552 1.00 81.44 83 GLY A O 1
ATOM 652 N N . ASN A 1 84 ? 4.328 1.070 -15.378 1.00 88.62 84 ASN A N 1
ATOM 653 C CA . ASN A 1 84 ? 2.904 0.855 -15.120 1.00 88.62 84 ASN A CA 1
ATOM 654 C C . ASN A 1 84 ? 2.678 -0.088 -13.934 1.00 88.62 84 ASN A C 1
ATOM 656 O O . ASN A 1 84 ? 3.502 -0.958 -13.647 1.00 88.62 84 ASN A O 1
ATOM 660 N N . ILE A 1 85 ? 1.508 0.036 -13.306 1.00 91.88 85 ILE A N 1
ATOM 661 C CA . ILE A 1 85 ? 1.118 -0.789 -12.164 1.00 91.88 85 ILE A CA 1
ATOM 662 C C . ILE A 1 85 ? 0.041 -1.785 -12.581 1.00 91.88 85 ILE A C 1
ATOM 664 O O . ILE A 1 85 ? -1.081 -1.413 -12.928 1.00 91.88 85 ILE A O 1
ATOM 668 N N . SER A 1 86 ? 0.371 -3.066 -12.483 1.00 94.50 86 SER A N 1
ATOM 669 C CA . SER A 1 86 ? -0.588 -4.163 -12.557 1.00 94.50 86 SER A CA 1
ATOM 670 C C . SER A 1 86 ? -1.233 -4.364 -11.183 1.00 94.50 86 SER A C 1
ATOM 672 O O . SER A 1 86 ? -0.524 -4.543 -10.192 1.00 94.50 86 SER A O 1
ATOM 674 N N . ILE A 1 87 ? -2.570 -4.363 -11.108 1.00 96.38 87 ILE A N 1
ATOM 675 C CA . ILE A 1 87 ? -3.319 -4.558 -9.854 1.00 96.38 87 ILE A CA 1
ATOM 676 C C . ILE A 1 87 ? -4.225 -5.783 -9.958 1.00 96.38 87 ILE A C 1
ATOM 678 O O . ILE A 1 87 ? -5.101 -5.865 -10.820 1.00 96.38 87 ILE A O 1
ATOM 682 N N . PHE A 1 88 ? -4.052 -6.695 -9.008 1.00 96.69 88 PHE A N 1
ATOM 683 C CA . PHE A 1 88 ? -4.881 -7.872 -8.805 1.00 96.69 88 PHE A CA 1
ATOM 684 C C . PHE A 1 88 ? -5.730 -7.660 -7.554 1.00 96.69 88 PHE A C 1
ATOM 686 O O . PHE A 1 88 ? -5.219 -7.381 -6.468 1.00 96.69 88 PHE A O 1
ATOM 693 N N . TYR A 1 89 ? -7.045 -7.748 -7.721 1.00 96.81 89 TYR A N 1
ATOM 694 C CA . TYR A 1 89 ? -8.018 -7.448 -6.677 1.00 96.81 89 TYR A CA 1
ATOM 695 C C . TYR A 1 89 ? -8.530 -8.722 -6.031 1.00 96.81 89 TYR A C 1
ATOM 697 O O . TYR A 1 89 ? -8.768 -9.708 -6.728 1.00 96.81 89 TYR A O 1
ATOM 705 N N . TYR A 1 90 ? -8.831 -8.645 -4.738 1.00 96.19 90 TYR A N 1
ATOM 706 C CA . TYR A 1 90 ? -9.675 -9.655 -4.116 1.00 96.19 90 TYR A CA 1
ATOM 707 C C . TYR A 1 90 ? -11.082 -9.662 -4.750 1.00 96.19 90 TYR A C 1
ATOM 709 O O . TYR A 1 90 ? -11.584 -8.598 -5.147 1.00 96.19 90 TYR A O 1
ATOM 717 N N . PRO A 1 91 ? -11.749 -10.831 -4.805 1.00 94.25 91 PRO A N 1
ATOM 718 C CA . PRO A 1 91 ? -13.201 -10.914 -4.966 1.00 94.25 91 PRO A CA 1
ATOM 719 C C . PRO A 1 91 ? -13.932 -10.038 -3.936 1.00 94.25 91 PRO A C 1
ATOM 721 O O . PRO A 1 91 ? -13.417 -9.782 -2.847 1.00 94.25 91 PRO A O 1
ATOM 724 N N . GLU A 1 92 ? -15.134 -9.553 -4.255 1.00 90.56 92 GLU A N 1
ATOM 725 C CA . GLU A 1 92 ? -15.847 -8.581 -3.404 1.00 90.56 92 GLU A CA 1
ATOM 726 C C . GLU A 1 92 ? -16.210 -9.125 -2.015 1.00 90.56 92 GLU A C 1
ATOM 728 O O . GLU A 1 92 ? -16.313 -8.361 -1.047 1.00 90.56 92 GLU A O 1
ATOM 733 N N . GLU A 1 93 ? -16.442 -10.429 -1.927 1.00 92.62 93 GLU A N 1
ATOM 734 C CA . GLU A 1 93 ? -16.691 -11.203 -0.715 1.00 92.62 93 GLU A CA 1
ATOM 735 C C . GLU A 1 93 ? -15.447 -11.336 0.174 1.00 92.62 93 GLU A C 1
ATOM 737 O O . GLU A 1 93 ? -15.580 -11.414 1.395 1.00 92.62 93 GLU A O 1
ATOM 742 N N . ASP A 1 94 ? -14.259 -11.262 -0.428 1.00 94.81 94 ASP A N 1
ATOM 743 C CA . ASP A 1 94 ? -12.968 -11.461 0.231 1.00 94.81 94 ASP A CA 1
ATOM 744 C C . ASP A 1 94 ? -12.242 -10.143 0.539 1.00 94.81 94 ASP A C 1
ATOM 746 O O . ASP A 1 94 ? -11.155 -10.161 1.123 1.00 94.81 94 ASP A O 1
ATOM 750 N N . VAL A 1 95 ? -12.825 -8.992 0.170 1.00 95.44 95 VAL A N 1
ATOM 751 C CA . VAL A 1 95 ? -12.271 -7.667 0.489 1.00 95.44 95 VAL A CA 1
ATOM 752 C C . VAL A 1 95 ? -12.106 -7.523 1.999 1.00 95.44 95 VAL A C 1
ATOM 754 O O . VAL A 1 95 ? -13.053 -7.661 2.779 1.00 95.44 95 VAL A O 1
ATOM 757 N N . LYS A 1 96 ? -10.886 -7.181 2.409 1.00 96.00 96 LYS A N 1
ATOM 758 C CA . LYS A 1 96 ? -10.495 -7.043 3.814 1.00 96.00 96 LYS A CA 1
ATOM 759 C C . LYS A 1 96 ? -10.538 -5.577 4.226 1.00 96.00 96 LYS A C 1
ATOM 761 O O . LYS A 1 96 ? -10.543 -4.676 3.386 1.00 96.00 96 LYS A O 1
ATOM 766 N N . PHE A 1 97 ? -10.524 -5.335 5.534 1.00 98.12 97 PHE A N 1
ATOM 767 C CA . PHE A 1 97 ? -10.162 -4.018 6.048 1.00 98.12 97 PHE A CA 1
ATOM 768 C C . PHE A 1 97 ? -8.719 -3.702 5.644 1.00 98.12 97 PHE A C 1
ATOM 770 O O . PHE A 1 97 ? -7.861 -4.587 5.691 1.00 98.12 97 PHE A O 1
ATOM 777 N N . GLY A 1 98 ? -8.450 -2.452 5.287 1.00 97.94 98 GLY A N 1
ATOM 778 C CA . GLY A 1 98 ? -7.115 -2.027 4.891 1.00 97.94 98 GLY A CA 1
ATOM 779 C C . GLY A 1 98 ? -6.856 -0.545 5.105 1.00 97.94 98 GLY A C 1
ATOM 780 O O . GLY A 1 98 ? -7.725 0.212 5.548 1.00 97.94 98 GLY A O 1
ATOM 781 N N . LEU A 1 99 ? -5.626 -0.145 4.788 1.00 97.88 99 LEU A N 1
ATOM 782 C CA . LEU A 1 99 ? -5.176 1.239 4.877 1.00 97.88 99 LEU A CA 1
ATOM 783 C C . LEU A 1 99 ? -5.977 2.114 3.903 1.00 97.88 99 LEU A C 1
ATOM 785 O O . LEU A 1 99 ? -5.941 1.828 2.702 1.00 97.88 99 LEU A O 1
ATOM 789 N N . PRO A 1 100 ? -6.704 3.143 4.376 1.00 97.50 100 PRO A N 1
ATOM 790 C CA . PRO A 1 100 ? -7.318 4.113 3.482 1.00 97.50 100 PRO A CA 1
ATOM 791 C C . PRO A 1 100 ? -6.235 4.904 2.741 1.00 97.50 100 PRO A C 1
ATOM 793 O O . PRO A 1 100 ? -5.209 5.246 3.322 1.00 97.50 100 PRO A O 1
ATOM 796 N N . ILE A 1 101 ? -6.471 5.184 1.458 1.00 96.06 101 ILE A N 1
ATOM 797 C CA . ILE A 1 101 ? -5.484 5.855 0.588 1.00 96.06 101 ILE A CA 1
ATOM 798 C C . ILE A 1 101 ? -5.963 7.215 0.065 1.00 96.06 101 ILE A C 1
ATOM 800 O O . ILE A 1 101 ? -5.330 7.824 -0.799 1.00 96.06 101 ILE A O 1
ATOM 804 N N . MET A 1 102 ? -7.119 7.688 0.531 1.00 95.19 102 MET A N 1
ATOM 805 C CA . MET A 1 102 ? -7.653 8.984 0.114 1.00 95.19 102 MET A CA 1
ATOM 806 C C . MET A 1 102 ? -6.839 10.124 0.744 1.00 95.19 102 MET A C 1
ATOM 808 O O . MET A 1 102 ? -6.399 9.983 1.888 1.00 95.19 102 MET A O 1
ATOM 812 N N . PRO A 1 103 ? -6.656 11.262 0.049 1.00 94.75 103 PRO A N 1
ATOM 813 C CA . PRO A 1 103 ? -6.005 12.431 0.636 1.00 94.75 103 PRO A CA 1
ATOM 814 C C . PRO A 1 103 ? -6.632 12.819 1.983 1.00 94.75 103 PRO A C 1
ATOM 816 O O . PRO A 1 103 ? -7.855 12.811 2.121 1.00 94.75 103 PRO A O 1
ATOM 819 N N . GLY A 1 104 ? -5.791 13.106 2.979 1.00 93.88 104 GLY A N 1
ATOM 820 C CA . GLY A 1 104 ? -6.203 13.449 4.347 1.00 93.88 104 GLY A CA 1
ATOM 821 C C . GLY A 1 104 ? -6.695 12.274 5.203 1.00 93.88 104 GLY A C 1
ATOM 822 O O . GLY A 1 104 ? -6.942 12.434 6.395 1.00 93.88 104 GLY A O 1
ATOM 823 N N . SER A 1 105 ? -6.821 11.061 4.649 1.00 94.06 105 SER A N 1
ATOM 824 C CA . SER A 1 105 ? -7.276 9.906 5.440 1.00 94.06 105 SER A CA 1
ATOM 825 C C . SER A 1 105 ? -6.287 9.491 6.535 1.00 94.06 105 SER A C 1
ATOM 827 O O . SER A 1 105 ? -6.709 8.945 7.553 1.00 94.06 105 SER A O 1
ATOM 829 N N . LEU A 1 106 ? -4.998 9.799 6.361 1.00 94.94 106 LEU A N 1
ATOM 830 C CA . LEU A 1 106 ? -3.938 9.513 7.330 1.00 94.94 106 LEU A CA 1
ATOM 831 C C . LEU A 1 106 ? -3.775 10.605 8.403 1.00 94.94 106 LEU A C 1
ATOM 833 O O . LEU A 1 106 ? -3.094 10.363 9.392 1.00 94.94 106 LEU A O 1
ATOM 837 N N . ASP A 1 107 ? -4.445 11.757 8.278 1.00 94.88 107 ASP A N 1
ATOM 838 C CA . ASP A 1 107 ? -4.328 12.881 9.230 1.00 94.88 107 ASP A CA 1
ATOM 839 C C . ASP A 1 107 ? -4.853 12.525 10.633 1.00 94.88 107 ASP A C 1
ATOM 841 O O . ASP A 1 107 ? -4.500 13.153 11.627 1.00 94.88 107 ASP A O 1
ATOM 845 N N . SER A 1 108 ? -5.700 11.494 10.712 1.00 92.94 108 SER A N 1
ATOM 846 C CA . SER A 1 108 ? -6.239 10.929 11.958 1.00 92.94 108 SER A CA 1
ATOM 847 C C . SER A 1 108 ? -5.380 9.795 12.538 1.00 92.94 108 SER A C 1
ATOM 849 O O . SER A 1 108 ? -5.877 8.928 13.268 1.00 92.94 108 SER A O 1
ATOM 851 N N . GLU A 1 109 ? -4.093 9.763 12.185 1.00 94.94 109 GLU A N 1
ATOM 852 C CA . GLU A 1 109 ? -3.134 8.829 12.763 1.00 94.94 109 GLU A CA 1
ATOM 853 C C . GLU A 1 109 ? -3.025 8.981 14.287 1.00 94.94 109 GLU A C 1
ATOM 855 O O . GLU A 1 109 ? -3.121 10.069 14.854 1.00 94.94 109 GLU A O 1
ATOM 860 N N . GLN A 1 110 ? -2.816 7.858 14.966 1.00 95.19 110 GLN A N 1
ATOM 861 C CA . GLN A 1 110 ? -2.729 7.789 16.418 1.00 95.19 110 GLN A CA 1
ATOM 862 C C . GLN A 1 110 ? -1.751 6.694 16.857 1.00 95.19 110 GLN A C 1
ATOM 864 O O . GLN A 1 110 ? -1.607 5.660 16.198 1.00 95.19 110 GLN A O 1
ATOM 869 N N . GLU A 1 111 ? -1.068 6.921 17.980 1.00 95.56 111 GLU A N 1
ATOM 870 C CA . GLU A 1 111 ? -0.273 5.886 18.666 1.00 95.56 111 GLU A CA 1
ATOM 871 C C . GLU A 1 111 ? -1.069 5.183 19.776 1.00 95.56 111 GLU A C 1
ATOM 873 O O . GLU A 1 111 ? -0.853 3.999 20.046 1.00 95.56 111 GLU A O 1
ATOM 878 N N . ILE A 1 112 ? -2.001 5.912 20.399 1.00 96.56 112 ILE A N 1
ATOM 879 C CA . ILE A 1 112 ? -2.907 5.418 21.437 1.00 96.56 112 ILE A CA 1
ATOM 880 C C . ILE A 1 112 ? -4.189 4.942 20.761 1.00 96.56 112 ILE A C 1
ATOM 882 O O . ILE A 1 112 ? -4.777 5.663 19.962 1.00 96.56 112 ILE A O 1
ATOM 886 N N . ILE A 1 113 ? -4.630 3.738 21.106 1.00 97.25 113 ILE A N 1
ATOM 887 C CA . ILE A 1 113 ? -5.901 3.175 20.659 1.00 97.25 113 ILE A CA 1
ATOM 888 C C . ILE A 1 113 ? -6.891 3.295 21.813 1.00 97.25 113 ILE A C 1
ATOM 890 O O . ILE A 1 113 ? -6.658 2.739 22.886 1.00 97.25 113 ILE A O 1
ATOM 894 N N . GLU A 1 114 ? -7.988 4.017 21.601 1.00 95.50 114 GLU A N 1
ATOM 895 C CA . GLU A 1 114 ? -9.023 4.247 22.624 1.00 95.50 114 GLU A CA 1
ATOM 896 C C . GLU A 1 114 ? -10.204 3.277 22.503 1.00 95.50 114 GLU A C 1
ATOM 898 O O . GLU A 1 114 ? -10.852 2.941 23.493 1.00 95.50 114 GLU A O 1
ATOM 903 N N . GLU A 1 115 ? -10.465 2.782 21.292 1.00 95.56 115 GLU A N 1
ATOM 904 C CA . GLU A 1 115 ? -11.633 1.968 20.960 1.00 95.56 115 GLU A CA 1
ATOM 905 C C . GLU A 1 115 ? -11.223 0.636 20.327 1.00 95.56 115 GLU A C 1
ATOM 907 O O . GLU A 1 115 ? -10.197 0.516 19.659 1.00 95.56 115 GLU A O 1
ATOM 912 N N . VAL A 1 116 ? -12.059 -0.392 20.498 1.00 97.56 116 VAL A N 1
ATOM 913 C CA . VAL A 1 116 ? -11.884 -1.652 19.766 1.00 97.56 116 VAL A CA 1
ATOM 914 C C . VAL A 1 116 ? -12.260 -1.434 18.301 1.00 97.56 116 VAL A C 1
ATOM 916 O O . VAL A 1 116 ? -13.378 -1.018 18.002 1.00 97.56 116 VAL A O 1
ATOM 919 N N . GLY A 1 117 ? -11.377 -1.796 17.373 1.00 97.31 117 GLY A N 1
ATOM 920 C CA . GLY A 1 117 ? -11.624 -1.598 15.944 1.00 97.31 117 GLY A CA 1
ATOM 921 C C . GLY A 1 117 ? -10.554 -2.223 15.061 1.00 97.31 117 GLY A C 1
ATOM 922 O O . GLY A 1 117 ? -9.568 -2.756 15.562 1.00 97.31 117 GLY A O 1
ATOM 923 N N . HIS A 1 118 ? -10.755 -2.179 13.743 1.00 98.19 118 HIS A N 1
ATOM 924 C CA . HIS A 1 118 ? -9.694 -2.506 12.791 1.00 98.19 118 HIS A CA 1
ATOM 925 C C . HIS A 1 118 ? -8.841 -1.268 12.551 1.00 98.19 118 HIS A C 1
ATOM 927 O O . HIS A 1 118 ? -9.368 -0.199 12.242 1.00 98.19 118 HIS A O 1
ATOM 933 N N . TYR A 1 119 ? -7.532 -1.434 12.673 1.00 98.44 119 TYR A N 1
ATOM 934 C CA . TYR A 1 119 ? -6.556 -0.378 12.478 1.00 98.44 119 TYR A CA 1
ATOM 935 C C . TYR A 1 119 ? -5.503 -0.834 11.483 1.00 98.44 119 TYR A C 1
ATOM 937 O O . TYR A 1 119 ? -5.067 -1.984 11.520 1.00 98.44 119 TYR A O 1
ATOM 945 N N . ALA A 1 120 ? -5.104 0.079 10.607 1.00 98.25 120 ALA A N 1
ATOM 946 C CA . ALA A 1 120 ? -4.058 -0.125 9.626 1.00 98.25 120 ALA A CA 1
ATOM 947 C C . ALA A 1 120 ? -2.806 0.646 10.046 1.00 98.25 120 ALA A C 1
ATOM 949 O O . ALA A 1 120 ? -2.879 1.809 10.446 1.00 98.25 120 ALA A O 1
ATOM 950 N N . CYS A 1 121 ? -1.648 0.003 9.961 1.00 97.50 121 CYS A N 1
ATOM 951 C CA . CYS A 1 121 ? -0.373 0.671 10.143 1.00 97.50 121 CYS A CA 1
ATOM 952 C C . CYS A 1 121 ? -0.150 1.613 8.962 1.00 97.50 121 CYS A C 1
ATOM 954 O O . CYS A 1 121 ? -0.111 1.157 7.820 1.00 97.50 121 CYS A O 1
ATOM 956 N N . ILE A 1 122 ? 0.070 2.897 9.233 1.00 95.62 122 ILE A N 1
ATOM 957 C CA . ILE A 1 122 ? 0.212 3.901 8.171 1.00 95.62 122 ILE A CA 1
ATOM 958 C C . ILE A 1 122 ? 1.436 3.660 7.277 1.00 95.62 122 ILE A C 1
ATOM 960 O O . ILE A 1 122 ? 1.461 4.091 6.143 1.00 95.62 122 ILE A O 1
ATOM 964 N N . PHE A 1 123 ? 2.454 2.955 7.782 1.00 93.62 123 PHE A N 1
ATOM 965 C CA . PHE A 1 123 ? 3.732 2.793 7.085 1.00 93.62 123 PHE A CA 1
ATOM 966 C C . PHE A 1 123 ? 3.784 1.575 6.165 1.00 93.62 123 PHE A C 1
ATOM 968 O O . PHE A 1 123 ? 4.583 1.530 5.240 1.00 93.62 123 PHE A O 1
ATOM 975 N N . CYS A 1 124 ? 3.032 0.518 6.482 1.00 94.44 124 CYS A N 1
ATOM 976 C CA . CYS A 1 124 ? 3.084 -0.728 5.709 1.00 94.44 124 CYS A CA 1
ATOM 977 C C . CYS A 1 124 ? 1.703 -1.275 5.341 1.00 94.44 124 CYS A C 1
ATOM 979 O O . CYS A 1 124 ? 1.611 -2.320 4.706 1.00 94.44 124 CYS A O 1
ATOM 981 N N . GLY A 1 125 ? 0.624 -0.626 5.773 1.00 96.06 125 GLY A N 1
ATOM 982 C CA . GLY A 1 125 ? -0.751 -1.044 5.515 1.00 96.06 125 GLY A CA 1
ATOM 983 C C . GLY A 1 125 ? -1.210 -2.313 6.236 1.00 96.06 125 GLY A C 1
ATOM 984 O O . GLY A 1 125 ? -2.359 -2.719 6.072 1.00 96.06 125 GLY A O 1
ATOM 985 N N . TYR A 1 126 ? -0.357 -2.941 7.057 1.00 97.38 126 TYR A N 1
ATOM 986 C CA . TYR A 1 126 ? -0.760 -4.095 7.864 1.00 97.38 126 TYR A CA 1
ATOM 987 C C . TYR A 1 126 ? -1.964 -3.736 8.734 1.00 97.38 126 TYR A C 1
ATOM 989 O O . TYR A 1 126 ? -1.922 -2.742 9.457 1.00 97.38 126 TYR A O 1
ATOM 997 N N . THR A 1 127 ? -3.017 -4.546 8.657 1.00 97.88 127 THR A N 1
ATOM 998 C CA . THR A 1 127 ? -4.298 -4.261 9.300 1.00 97.88 127 THR A CA 1
ATOM 999 C C . THR A 1 127 ? -4.663 -5.350 10.292 1.00 97.88 127 THR A C 1
ATOM 1001 O O . THR A 1 127 ? -4.614 -6.535 9.966 1.00 97.88 127 THR A O 1
ATOM 1004 N N . GLU A 1 128 ? -5.054 -4.946 11.497 1.00 97.12 128 GLU A N 1
ATOM 1005 C CA . GLU A 1 128 ? -5.412 -5.855 12.584 1.00 97.12 128 GLU A CA 1
ATOM 1006 C C . GLU A 1 128 ? -6.526 -5.266 13.454 1.00 97.12 128 GLU A C 1
ATOM 1008 O O . GLU A 1 128 ? -6.714 -4.050 13.532 1.00 97.12 128 GLU A O 1
ATOM 1013 N N . LYS A 1 129 ? -7.292 -6.141 14.114 1.00 97.88 129 LYS A N 1
ATOM 1014 C CA . LYS A 1 129 ? -8.283 -5.732 15.106 1.00 97.88 129 LYS A CA 1
ATOM 1015 C C . LYS A 1 129 ? -7.600 -5.457 16.446 1.00 97.88 129 LYS A C 1
ATOM 1017 O O . LYS A 1 129 ? -7.256 -6.391 17.167 1.00 97.88 129 LYS A O 1
ATOM 1022 N N . LEU A 1 130 ? -7.442 -4.184 16.791 1.00 97.69 130 LEU A N 1
ATOM 1023 C CA . LEU A 1 130 ? -6.802 -3.746 18.030 1.00 97.69 130 LEU A CA 1
ATOM 1024 C C . LEU A 1 130 ? -7.834 -3.503 19.138 1.00 97.69 130 LEU A C 1
ATOM 1026 O O . LEU A 1 130 ? -9.025 -3.296 18.889 1.00 97.69 130 LEU A O 1
ATOM 1030 N N . LYS A 1 131 ? -7.359 -3.567 20.381 1.00 97.50 131 LYS A N 1
ATOM 1031 C CA . LYS A 1 131 ? -8.101 -3.201 21.595 1.00 97.50 131 LYS A CA 1
ATOM 1032 C C . LYS A 1 131 ? -7.495 -1.916 22.171 1.00 97.50 131 LYS A C 1
ATOM 1034 O O . LYS A 1 131 ? -6.449 -1.498 21.690 1.00 97.50 131 LYS A O 1
ATOM 1039 N N . PRO A 1 132 ? -8.105 -1.291 23.188 1.00 97.44 132 PRO A N 1
ATOM 1040 C CA . PRO A 1 132 ? -7.523 -0.097 23.771 1.00 97.44 132 PRO A CA 1
ATOM 1041 C C . PRO A 1 132 ? -6.152 -0.366 24.404 1.00 97.44 132 PRO A C 1
ATOM 1043 O O . PRO A 1 132 ? -6.021 -1.262 25.242 1.00 97.44 132 PRO A O 1
ATOM 1046 N N . ALA A 1 133 ? -5.142 0.405 24.005 1.00 95.81 133 ALA A N 1
ATOM 1047 C CA . ALA A 1 133 ? -3.825 0.428 24.636 1.00 95.81 133 ALA A CA 1
ATOM 1048 C C . ALA A 1 133 ? -3.080 1.718 24.283 1.00 95.81 133 ALA A C 1
ATOM 1050 O O . ALA A 1 133 ? -3.347 2.361 23.271 1.00 95.81 133 ALA A O 1
ATOM 1051 N N . THR A 1 134 ? -2.090 2.065 25.100 1.00 93.69 134 THR A N 1
ATOM 1052 C CA . THR A 1 134 ? -1.280 3.276 24.914 1.00 93.69 134 THR A CA 1
ATOM 1053 C C . THR A 1 134 ? -0.266 3.169 23.782 1.00 93.69 134 THR A C 1
ATOM 1055 O O . THR A 1 134 ? 0.231 4.193 23.323 1.00 93.69 134 THR A O 1
ATOM 1058 N N . LYS A 1 135 ? 0.086 1.948 23.360 1.00 93.56 135 LYS A N 1
ATOM 1059 C CA . LYS A 1 135 ? 1.069 1.721 22.302 1.00 93.56 135 LYS A CA 1
ATOM 1060 C C . LYS A 1 135 ? 0.920 0.337 21.684 1.00 93.56 135 LYS A C 1
ATOM 1062 O O . LYS A 1 135 ? 0.913 -0.663 22.400 1.00 93.56 135 LYS A O 1
ATOM 1067 N N . TYR A 1 136 ? 0.912 0.284 20.356 1.00 95.69 136 TYR A N 1
ATOM 1068 C CA . TYR A 1 136 ? 0.966 -0.957 19.582 1.00 95.69 136 TYR A CA 1
ATOM 1069 C C . TYR A 1 136 ? 2.129 -0.934 18.599 1.00 95.69 136 TYR A C 1
ATOM 1071 O O . TYR A 1 136 ? 2.240 -0.018 17.789 1.00 95.69 136 TYR A O 1
ATOM 1079 N N . SER A 1 137 ? 2.980 -1.961 18.645 1.00 97.38 137 SER A N 1
ATOM 1080 C CA . SER A 1 137 ? 4.020 -2.177 17.635 1.00 97.38 137 SER A CA 1
ATOM 1081 C C . SER A 1 137 ? 3.446 -2.963 16.465 1.00 97.38 137 SER A C 1
ATOM 1083 O O . SER A 1 137 ? 2.890 -4.042 16.668 1.00 97.38 137 SER A O 1
ATOM 1085 N N . CYS A 1 138 ? 3.590 -2.451 15.245 1.00 96.94 138 CYS A N 1
ATOM 1086 C CA . CYS A 1 138 ? 3.197 -3.185 14.051 1.00 96.94 138 CYS A CA 1
ATOM 1087 C C . CYS A 1 138 ? 4.048 -4.457 13.898 1.00 96.94 138 CYS A C 1
ATOM 1089 O O . CYS A 1 138 ? 5.274 -4.351 13.820 1.00 96.94 138 CYS A O 1
ATOM 1091 N N . PRO A 1 139 ? 3.445 -5.654 13.780 1.00 95.69 139 PRO A N 1
ATOM 1092 C CA . PRO A 1 139 ? 4.203 -6.900 13.680 1.00 95.69 139 PRO A CA 1
ATOM 1093 C C . PRO A 1 139 ? 4.993 -7.023 12.367 1.00 95.69 139 PRO A C 1
ATOM 1095 O O . PRO A 1 139 ? 5.935 -7.807 12.307 1.00 95.69 139 PRO A O 1
ATOM 1098 N N . LYS A 1 140 ? 4.644 -6.247 11.326 1.00 93.88 140 LYS A N 1
ATOM 1099 C CA . LYS A 1 140 ? 5.364 -6.230 10.040 1.00 93.88 140 LYS A CA 1
ATOM 1100 C C . LYS A 1 140 ? 6.542 -5.255 10.000 1.00 93.88 140 LYS A C 1
ATOM 1102 O O . LYS A 1 140 ? 7.619 -5.639 9.568 1.00 93.88 140 LYS A O 1
ATOM 1107 N N . CYS A 1 141 ? 6.340 -3.994 10.393 1.00 94.06 141 CYS A N 1
ATOM 1108 C CA . CYS A 1 141 ? 7.349 -2.932 10.227 1.00 94.06 141 CYS A CA 1
ATOM 1109 C C . CYS A 1 141 ? 7.865 -2.329 11.542 1.00 94.06 141 CYS A C 1
ATOM 1111 O O . CYS A 1 141 ? 8.710 -1.436 11.508 1.00 94.06 141 CYS A O 1
ATOM 1113 N N . GLN A 1 142 ? 7.339 -2.772 12.690 1.00 95.56 142 GLN A N 1
ATOM 1114 C CA . GLN A 1 142 ? 7.711 -2.318 14.038 1.00 95.56 142 GLN A CA 1
ATOM 1115 C C . GLN A 1 142 ? 7.478 -0.822 14.318 1.00 95.56 142 GLN A C 1
ATOM 1117 O O . GLN A 1 142 ? 7.979 -0.279 15.301 1.00 95.56 142 GLN A O 1
ATOM 1122 N N . LYS A 1 143 ? 6.708 -0.132 13.471 1.00 95.56 143 LYS A N 1
ATOM 1123 C CA . LYS A 1 143 ? 6.266 1.247 13.714 1.00 95.56 143 LYS A CA 1
ATOM 1124 C C . LYS A 1 143 ? 5.021 1.282 14.603 1.00 95.56 143 LYS A C 1
ATOM 1126 O O . LYS A 1 143 ? 4.340 0.272 14.760 1.00 95.56 143 LYS A O 1
ATOM 1131 N N . PHE A 1 144 ? 4.722 2.457 15.158 1.00 96.75 144 PHE A N 1
ATOM 1132 C CA . PHE A 1 144 ? 3.719 2.617 16.220 1.00 96.75 144 PHE A CA 1
ATOM 1133 C C . PHE A 1 144 ? 2.518 3.489 15.855 1.00 96.75 144 PHE A C 1
ATOM 1135 O O . PHE A 1 144 ? 1.617 3.626 16.673 1.00 96.75 144 PHE A O 1
ATOM 1142 N N . ARG A 1 145 ? 2.498 4.074 14.651 1.00 97.25 145 ARG A N 1
ATOM 1143 C CA . ARG A 1 145 ? 1.384 4.910 14.192 1.00 97.25 145 ARG A CA 1
ATOM 1144 C C . ARG A 1 145 ? 0.385 4.090 13.385 1.00 97.25 145 ARG A C 1
ATOM 1146 O O . ARG A 1 145 ? 0.767 3.325 12.487 1.00 97.25 145 ARG A O 1
ATOM 1153 N N . TRP A 1 146 ? -0.882 4.283 13.715 1.00 98.19 146 TRP A N 1
ATOM 1154 C CA . TRP A 1 146 ? -2.018 3.548 13.181 1.00 98.19 146 TRP A CA 1
ATOM 1155 C C . TRP A 1 146 ? -3.142 4.506 12.806 1.00 98.19 146 TRP A C 1
ATOM 1157 O O . TRP A 1 146 ? -3.271 5.577 13.386 1.00 98.19 146 TRP A O 1
ATOM 1167 N N . VAL A 1 147 ? -3.996 4.093 11.881 1.00 98.00 147 VAL A N 1
ATOM 1168 C CA . VAL A 1 147 ? -5.231 4.800 11.521 1.00 98.00 147 VAL A CA 1
ATOM 1169 C C . VAL A 1 147 ? -6.388 3.805 11.498 1.00 98.00 147 VAL A C 1
ATOM 1171 O O . VAL A 1 147 ? -6.156 2.608 11.304 1.00 98.00 147 VAL A O 1
ATOM 1174 N N . LYS A 1 148 ? -7.635 4.250 11.707 1.00 98.00 148 LYS A N 1
ATOM 1175 C CA . LYS A 1 148 ? -8.799 3.362 11.540 1.00 98.00 148 LYS A CA 1
ATOM 1176 C C . LYS A 1 148 ? -8.806 2.810 10.110 1.00 98.00 148 LYS A C 1
ATOM 1178 O O . LYS A 1 148 ? -8.744 3.563 9.140 1.00 98.00 148 LYS A O 1
ATOM 1183 N N . ALA A 1 149 ? -8.861 1.488 9.986 1.00 98.06 149 ALA A N 1
ATOM 1184 C CA . ALA A 1 149 ? -8.878 0.823 8.693 1.00 98.06 149 ALA A CA 1
ATOM 1185 C C . ALA A 1 149 ? -10.244 0.997 8.016 1.00 98.06 149 ALA A C 1
ATOM 1187 O O . ALA A 1 149 ? -11.286 0.992 8.677 1.00 98.06 149 ALA A O 1
ATOM 1188 N N . SER A 1 150 ? -10.244 1.099 6.689 1.00 97.31 150 SER A N 1
ATOM 1189 C CA . SER A 1 150 ? -11.463 1.186 5.885 1.00 97.31 150 SER A CA 1
ATOM 1190 C C . SER A 1 150 ? -11.847 -0.185 5.331 1.00 97.31 150 SER A C 1
ATOM 1192 O O . SER A 1 150 ? -10.981 -0.975 4.962 1.00 97.31 150 SER A O 1
ATOM 1194 N N . ASN A 1 151 ? -13.149 -0.456 5.234 1.00 95.44 151 ASN A N 1
ATOM 1195 C CA . ASN A 1 151 ? -13.721 -1.600 4.515 1.00 95.44 151 ASN A CA 1
ATOM 1196 C C . ASN A 1 151 ? -14.519 -1.172 3.277 1.00 95.44 151 ASN A C 1
ATOM 1198 O O . ASN A 1 151 ? -15.354 -1.938 2.790 1.00 95.44 151 ASN A O 1
ATOM 1202 N N . ASN A 1 152 ? -14.288 0.043 2.770 1.00 93.56 152 ASN A N 1
ATOM 1203 C CA . ASN A 1 152 ? -14.944 0.497 1.553 1.00 93.56 152 ASN A CA 1
ATOM 1204 C C . ASN A 1 152 ? -14.662 -0.492 0.418 1.00 93.56 152 ASN A C 1
ATOM 1206 O O . ASN A 1 152 ? -13.528 -0.943 0.223 1.00 93.56 152 ASN A O 1
ATOM 1210 N N . LYS A 1 153 ? -15.707 -0.826 -0.337 1.00 89.50 153 LYS A N 1
ATOM 1211 C CA . LYS A 1 153 ? -15.619 -1.672 -1.528 1.00 89.50 153 LYS A CA 1
ATOM 1212 C C . LYS A 1 153 ? -15.515 -0.794 -2.768 1.00 89.50 153 LYS A C 1
ATOM 1214 O O . LYS A 1 153 ? -16.046 0.314 -2.793 1.00 89.50 153 LYS A O 1
ATOM 1219 N N . ARG A 1 154 ? -14.812 -1.284 -3.785 1.00 85.62 154 ARG A N 1
ATOM 1220 C CA . ARG A 1 154 ? -14.746 -0.625 -5.088 1.00 85.62 154 ARG A CA 1
ATOM 1221 C C . ARG A 1 154 ? -16.130 -0.700 -5.730 1.00 85.62 154 ARG A C 1
ATOM 1223 O O . ARG A 1 154 ? -16.740 -1.763 -5.720 1.00 85.62 154 ARG A O 1
ATOM 1230 N N . ILE A 1 155 ? -16.589 0.406 -6.301 1.00 78.94 155 ILE A N 1
ATOM 1231 C CA . ILE A 1 155 ? -17.808 0.450 -7.112 1.00 78.94 155 ILE A CA 1
ATOM 1232 C C . ILE A 1 155 ? -17.381 0.184 -8.561 1.00 78.94 155 ILE A C 1
ATOM 1234 O O . I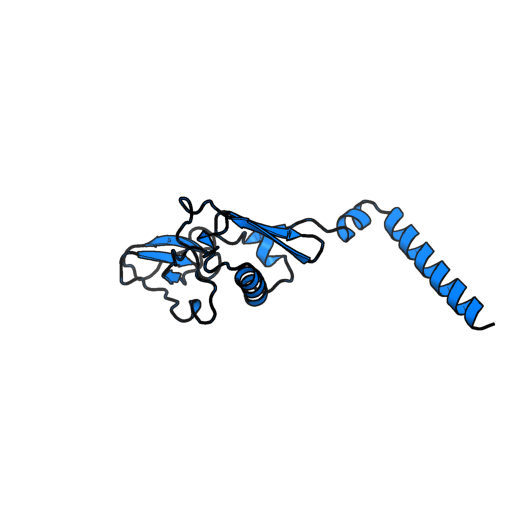LE A 1 155 ? -16.457 0.841 -9.041 1.00 78.94 155 ILE A O 1
ATOM 1238 N N . ARG A 1 156 ? -17.976 -0.825 -9.203 1.00 64.75 156 ARG A N 1
ATOM 1239 C CA . ARG A 1 156 ? -17.747 -1.156 -10.619 1.00 64.75 156 ARG A CA 1
ATOM 1240 C C . ARG A 1 156 ? -18.702 -0.401 -11.531 1.00 64.75 156 ARG A C 1
ATOM 1242 O O . ARG A 1 156 ? -19.863 -0.202 -11.114 1.00 64.75 156 ARG A O 1
#

Foldseek 3Di:
DVVVVVVCVVVVVVVVVVCVCVVDPVSVVVLQDAKFWQDAQLWGPLVRVVVDPDDLLRVLVLCVVVQDFFSLQFRIWIQGSVRHIDTDGDDLVRRDFWHGSDPPQLVQKDLFDDAFAWKADPPITDIDGDHGDNFDQDPPPRDRIIGGTDRDDGDD

Sequence (156 aa):
MPALIVFNIIAGLFTLITYIIGKDKNFERLMEGKPVRLVKNGAFSIEDFSKEAIGEDEFFAELRMQGVLQLGQIEEAIVEISGNISIFYYPEEDVKFGLPIMPGSLDSEQEIIEEVGHYACIFCGYTEKLKPATKYSCPKCQKFRWVKASNNKRIR

Radius of gyration: 22.03 Å; chains: 1; bounding box: 48×29×70 Å